Protein AF-A0A934LYJ5-F1 (afdb_monomer_lite)

pLDDT: mean 70.4, std 21.89, range [27.62, 96.44]

Foldseek 3Di:
DDPDDDDPQPDCPDPVCVPVDDDDDDPCVVDVVCVVVVVVVLVVCCVPPVVSVVVVVVCCCVVQNLHDADPDDDDCVVVVDDPVVRVVVVCVVRVVVSVVSVVVVPPDDDDDDDDDPPPPPPPDDDDDDDDD

Radius of gyration: 28.4 Å; chains: 1; bounding box: 56×52×69 Å

Sequence (132 aa):
MALSGSCIGASCAKRSLSQWRTSWGDADSDTLFDLPILRDRSRDLIRNAPLATGAINTVCTNVVGTGLILQSRIDRETLGMDEVEAVCLLKSFKEPLIYSFFCHSEHIRGVYPERNERAQCKLREESVSFFY

Secondary structure (DSSP, 8-state):
---SSS-GGG-TTSTTTTT--PPP--HHHHHTTTHHHHHHHHHHHHHH-HHHHHHHHHHHHHHTTT---------HHHHT--HHHHHHHHHHHHHHHHHHHHHHH--S---PPP--S---------------

Structure (mmCIF, N/CA/C/O backbone):
data_AF-A0A934LYJ5-F1
#
_entry.id   AF-A0A934LYJ5-F1
#
loop_
_atom_site.group_PDB
_atom_site.id
_atom_site.type_symbol
_atom_site.label_atom_id
_atom_site.label_alt_id
_atom_site.label_comp_id
_atom_site.label_asym_id
_atom_site.label_entity_id
_atom_site.label_seq_id
_atom_site.pdbx_PDB_ins_code
_atom_site.Cartn_x
_atom_site.Cartn_y
_atom_site.Cartn_z
_atom_site.occupancy
_atom_site.B_iso_or_equiv
_atom_site.auth_seq_id
_atom_site.auth_comp_id
_atom_site.auth_asym_id
_atom_site.auth_atom_id
_atom_site.pdbx_PDB_model_num
ATOM 1 N N . MET A 1 1 ? 6.267 33.487 -20.530 1.00 47.72 1 MET A N 1
ATOM 2 C CA . MET A 1 1 ? 4.835 33.834 -20.622 1.00 47.72 1 MET A CA 1
ATOM 3 C C . MET A 1 1 ? 4.036 32.556 -20.802 1.00 47.72 1 MET A C 1
ATOM 5 O O . MET A 1 1 ? 4.257 31.867 -21.788 1.00 47.72 1 MET A O 1
ATOM 9 N N . ALA A 1 2 ? 3.175 32.214 -19.842 1.00 45.91 2 ALA A N 1
ATOM 10 C CA . ALA A 1 2 ? 2.151 31.189 -20.025 1.00 45.91 2 ALA A CA 1
ATOM 11 C C . ALA A 1 2 ? 0.908 31.894 -20.583 1.00 45.91 2 ALA A C 1
ATOM 13 O O . ALA A 1 2 ? 0.249 32.643 -19.868 1.00 45.91 2 ALA A O 1
ATOM 14 N N . LEU A 1 3 ? 0.654 31.724 -21.879 1.00 54.22 3 LEU A N 1
ATOM 15 C CA . LEU A 1 3 ? -0.594 32.140 -22.509 1.00 54.22 3 LEU A CA 1
ATOM 16 C C . LEU A 1 3 ? -1.606 31.009 -22.299 1.00 54.22 3 LEU A C 1
ATOM 18 O O . LEU A 1 3 ? -1.357 29.885 -22.718 1.00 54.22 3 LEU A O 1
ATOM 22 N N . SER A 1 4 ? -2.689 31.321 -21.585 1.00 60.59 4 SER A N 1
ATOM 23 C CA . SER A 1 4 ? -3.991 30.639 -21.604 1.00 60.59 4 SER A CA 1
ATOM 24 C C . SER A 1 4 ? -4.001 29.105 -21.780 1.00 60.59 4 SER A C 1
ATOM 26 O O . SER A 1 4 ? -3.980 28.584 -22.892 1.00 60.59 4 SER A O 1
ATOM 28 N N . GLY A 1 5 ? -4.213 28.388 -20.672 1.00 57.91 5 GLY A N 1
ATOM 29 C CA . GLY A 1 5 ? -5.221 27.319 -20.660 1.00 57.91 5 GLY A CA 1
ATOM 30 C C . GLY A 1 5 ? -4.803 25.863 -20.878 1.00 57.91 5 GLY A C 1
ATOM 31 O O . GLY A 1 5 ? -5.686 25.015 -20.874 1.00 57.91 5 GLY A O 1
ATOM 32 N N . SER A 1 6 ? -3.525 25.504 -21.012 1.00 63.22 6 SER A N 1
ATOM 33 C CA . SER A 1 6 ? -3.145 24.078 -21.052 1.00 63.22 6 SER A CA 1
ATOM 34 C C . SER A 1 6 ? -1.859 23.789 -20.281 1.00 63.22 6 SER A C 1
ATOM 36 O O . SER A 1 6 ? -0.937 24.604 -20.229 1.00 63.22 6 SER A O 1
ATOM 38 N N . CYS A 1 7 ? -1.834 22.647 -19.592 1.00 61.94 7 CYS A N 1
ATOM 39 C CA . CYS A 1 7 ? -0.772 22.253 -18.673 1.00 61.94 7 CYS A CA 1
ATOM 40 C C . CYS A 1 7 ? 0.619 22.335 -19.328 1.00 61.94 7 CYS A C 1
ATOM 42 O O . CYS A 1 7 ? 0.882 21.683 -20.334 1.00 61.94 7 CYS A O 1
ATOM 44 N N . ILE A 1 8 ? 1.557 23.050 -18.693 1.00 72.06 8 ILE A N 1
ATOM 45 C CA . ILE A 1 8 ? 2.960 23.173 -19.148 1.00 72.06 8 ILE A CA 1
ATOM 46 C C . ILE A 1 8 ? 3.645 21.793 -19.249 1.00 72.06 8 ILE A C 1
ATOM 48 O O . ILE A 1 8 ? 4.580 21.622 -20.030 1.00 72.06 8 ILE A O 1
ATOM 52 N N . GLY A 1 9 ? 3.163 20.809 -18.479 1.00 74.25 9 GLY A N 1
ATOM 53 C CA . GLY A 1 9 ? 3.617 19.416 -18.496 1.00 74.25 9 GLY A CA 1
ATOM 54 C C . GLY A 1 9 ? 3.234 18.620 -19.749 1.00 74.25 9 GLY A C 1
ATOM 55 O O . GLY A 1 9 ? 3.882 17.625 -20.037 1.00 74.25 9 GLY A O 1
ATOM 56 N N . ALA A 1 10 ? 2.242 19.071 -20.522 1.00 74.75 10 ALA A N 1
ATOM 57 C CA . ALA A 1 10 ? 1.827 18.431 -21.775 1.00 74.75 10 ALA A CA 1
ATOM 58 C C . ALA A 1 10 ? 2.518 19.040 -23.012 1.00 74.75 10 ALA A C 1
ATOM 60 O O . ALA A 1 10 ? 2.174 18.732 -24.151 1.00 74.75 10 ALA A O 1
ATOM 61 N N . SER A 1 11 ? 3.477 19.951 -22.815 1.00 78.38 11 SER A N 1
ATOM 62 C CA . SER A 1 11 ? 4.148 20.628 -23.922 1.00 78.38 11 SER A CA 1
ATOM 63 C C . SER A 1 11 ? 5.202 19.734 -24.574 1.00 78.38 11 SER A C 1
ATOM 65 O O . SER A 1 11 ? 6.291 19.552 -24.032 1.00 78.38 11 SER A O 1
ATOM 67 N N . CYS A 1 12 ? 4.932 19.282 -25.799 1.00 79.50 12 CYS A N 1
ATOM 68 C CA . CYS A 1 12 ? 5.912 18.565 -26.625 1.00 79.50 12 CYS A CA 1
ATOM 69 C C . CYS A 1 12 ? 7.036 19.475 -27.167 1.00 79.50 12 CYS A C 1
ATOM 71 O O . CYS A 1 12 ? 8.070 18.986 -27.617 1.00 79.50 12 CYS A O 1
ATOM 73 N N . ALA A 1 13 ? 6.849 20.800 -27.131 1.00 80.06 13 ALA A N 1
ATOM 74 C CA . ALA A 1 13 ? 7.819 21.782 -27.626 1.00 80.06 13 ALA A CA 1
ATOM 75 C C . ALA A 1 13 ? 8.866 22.187 -26.571 1.00 80.06 13 ALA A C 1
ATOM 77 O O . ALA A 1 13 ? 9.928 22.716 -26.907 1.00 80.06 13 ALA A O 1
ATOM 78 N N . LYS A 1 14 ? 8.593 21.959 -25.280 1.00 84.50 14 LYS A N 1
ATOM 79 C CA . LYS A 1 14 ? 9.506 22.330 -24.196 1.00 84.50 14 LYS A CA 1
ATOM 80 C C . LYS A 1 14 ? 10.715 21.391 -24.186 1.00 84.50 14 LYS A C 1
ATOM 82 O O . LYS A 1 14 ? 10.556 20.186 -24.047 1.00 84.50 14 LYS A O 1
ATOM 87 N N . ARG A 1 15 ? 11.939 21.935 -24.229 1.00 84.50 15 ARG A N 1
ATOM 88 C CA . ARG A 1 15 ? 13.192 21.144 -24.247 1.00 84.50 15 ARG A CA 1
ATOM 89 C C . ARG A 1 15 ? 13.297 20.111 -23.116 1.00 84.50 15 ARG A C 1
ATOM 91 O O . ARG A 1 15 ? 13.839 19.040 -23.336 1.00 84.50 15 ARG A O 1
ATOM 98 N N . SER A 1 16 ? 12.790 20.415 -21.920 1.00 87.69 16 SER A N 1
ATOM 99 C CA . SER A 1 16 ? 12.822 19.473 -20.791 1.00 87.69 16 SER A CA 1
ATOM 100 C C . SER A 1 16 ? 11.852 18.294 -20.944 1.00 87.69 16 SER A C 1
ATOM 102 O O . SER A 1 16 ? 12.002 17.305 -20.243 1.00 87.69 16 SER A O 1
ATOM 104 N N . LEU A 1 17 ? 10.843 18.414 -21.812 1.00 83.81 17 LEU A N 1
ATOM 105 C CA . LEU A 1 17 ? 9.777 17.426 -22.015 1.00 83.81 17 LEU A CA 1
ATOM 106 C C . LEU A 1 17 ? 9.765 16.858 -23.440 1.00 83.81 17 LEU A C 1
ATOM 108 O O . LEU A 1 17 ? 8.981 15.970 -23.738 1.00 83.81 17 LEU A O 1
ATOM 112 N N . SER A 1 18 ? 10.648 17.318 -24.328 1.00 85.19 18 SER A N 1
ATOM 113 C CA . SER A 1 18 ? 10.664 16.891 -25.732 1.00 85.19 18 SER A CA 1
ATOM 114 C C . SER A 1 18 ? 11.005 15.406 -25.918 1.00 85.19 18 SER A C 1
ATOM 116 O O . SER A 1 18 ? 10.641 14.817 -26.935 1.00 85.19 18 SER A O 1
ATOM 118 N N . GLN A 1 19 ? 11.681 14.802 -24.934 1.00 86.62 19 GLN A N 1
ATOM 119 C CA . GLN A 1 19 ? 11.974 13.364 -24.869 1.00 86.62 19 GLN A CA 1
ATOM 120 C C . GLN A 1 19 ? 10.958 12.578 -24.028 1.00 86.62 19 GLN A C 1
ATOM 122 O O . GLN A 1 19 ? 11.019 11.354 -23.978 1.00 86.62 19 GLN A O 1
ATOM 127 N N . TRP A 1 20 ? 10.003 13.256 -23.386 1.00 82.94 20 TRP A N 1
ATOM 128 C CA . TRP A 1 20 ? 8.919 12.621 -22.641 1.00 82.94 20 TRP A CA 1
ATOM 129 C C . TRP A 1 20 ? 7.838 12.165 -23.627 1.00 82.94 20 TRP A C 1
ATOM 131 O O . TRP A 1 20 ? 6.798 12.803 -23.788 1.00 82.94 20 TRP A O 1
ATOM 141 N N . ARG A 1 21 ? 8.121 11.088 -24.364 1.00 81.00 21 ARG A N 1
ATOM 142 C CA . ARG A 1 21 ? 7.164 10.468 -25.286 1.00 81.00 21 ARG A CA 1
ATOM 143 C C . ARG A 1 21 ? 6.526 9.262 -24.616 1.00 81.00 21 ARG A C 1
ATOM 145 O O . ARG A 1 21 ? 7.178 8.238 -24.445 1.00 81.00 21 ARG A O 1
ATOM 152 N N . THR A 1 22 ? 5.262 9.397 -24.242 1.00 82.25 22 THR A N 1
ATOM 153 C CA . THR A 1 22 ? 4.448 8.291 -23.734 1.00 82.25 22 THR A CA 1
ATOM 154 C C . THR A 1 22 ? 3.697 7.644 -24.890 1.00 82.25 22 THR A C 1
ATOM 156 O O . THR A 1 22 ? 3.255 8.333 -25.813 1.00 82.25 22 THR A O 1
ATOM 159 N N . SER A 1 23 ? 3.562 6.321 -24.853 1.00 80.69 23 SER A N 1
ATOM 160 C CA . SER A 1 23 ? 2.590 5.637 -25.703 1.00 80.69 23 SER A CA 1
ATOM 161 C C . SER A 1 23 ? 1.192 5.877 -25.139 1.00 80.69 23 SER A C 1
ATOM 163 O O . SER A 1 23 ? 1.035 6.058 -23.934 1.00 80.69 23 SER A O 1
ATOM 165 N N . TRP A 1 24 ? 0.190 5.909 -26.011 1.00 78.94 24 TRP A N 1
ATOM 166 C CA . TRP A 1 24 ? -1.211 5.911 -25.603 1.00 78.94 24 TRP A CA 1
ATOM 167 C C . TRP A 1 24 ? -1.687 4.460 -25.598 1.00 78.94 24 TRP A C 1
ATOM 169 O O . TRP A 1 24 ? -1.462 3.747 -26.578 1.00 78.94 24 TRP A O 1
ATOM 179 N N . GLY A 1 25 ? -2.309 4.026 -24.509 1.00 83.19 25 GLY A N 1
ATOM 180 C CA . GLY A 1 25 ? -2.776 2.658 -24.316 1.00 83.19 25 GLY A CA 1
ATOM 181 C C . GLY A 1 25 ? -3.829 2.593 -23.216 1.00 83.19 25 GLY A C 1
ATOM 182 O O . GLY A 1 25 ? -4.051 3.569 -22.494 1.00 83.19 25 GLY A O 1
ATOM 183 N N . ASP A 1 26 ? -4.493 1.447 -23.111 1.00 86.25 26 ASP A N 1
ATOM 184 C CA . ASP A 1 26 ? -5.376 1.155 -21.988 1.00 86.25 26 ASP A CA 1
ATOM 185 C C . ASP A 1 26 ? -4.532 0.798 -20.753 1.00 86.25 26 ASP A C 1
ATOM 187 O O . ASP A 1 26 ? -3.405 0.310 -20.865 1.00 86.25 26 ASP A O 1
ATOM 191 N N . ALA A 1 27 ? -5.078 0.992 -19.548 1.00 85.19 27 ALA A N 1
ATOM 192 C CA . ALA A 1 27 ? -4.355 0.701 -18.302 1.00 85.19 27 ALA A CA 1
ATOM 193 C C . ALA A 1 27 ? -3.835 -0.751 -18.237 1.00 85.19 27 ALA A C 1
ATOM 195 O O . ALA A 1 27 ? -2.763 -1.018 -17.685 1.00 85.19 27 ALA A O 1
ATOM 196 N N . ASP A 1 28 ? -4.577 -1.677 -18.849 1.00 86.62 28 ASP A N 1
ATOM 197 C CA . ASP A 1 28 ? -4.224 -3.089 -18.937 1.00 86.62 28 ASP A CA 1
ATOM 198 C C . ASP A 1 28 ? -3.033 -3.329 -19.872 1.00 86.62 28 ASP A C 1
ATOM 200 O O . ASP A 1 28 ? -2.114 -4.062 -19.503 1.00 86.62 28 ASP A O 1
ATOM 204 N N . SER A 1 29 ? -2.991 -2.688 -21.048 1.00 86.25 29 SER A N 1
ATOM 205 C CA . SER A 1 29 ? -1.862 -2.844 -21.976 1.00 86.25 29 SER A CA 1
ATOM 206 C C . SER A 1 29 ? -0.565 -2.276 -21.409 1.00 86.25 29 SER A C 1
ATOM 208 O O . SER A 1 29 ? 0.499 -2.811 -21.701 1.00 86.25 29 SER A O 1
ATOM 210 N N . ASP A 1 30 ? -0.650 -1.242 -20.572 1.00 85.12 30 ASP A N 1
ATOM 211 C CA . ASP A 1 30 ? 0.528 -0.619 -19.962 1.00 85.12 30 ASP A CA 1
ATOM 212 C C . ASP A 1 30 ? 1.037 -1.392 -18.737 1.00 85.12 30 ASP A C 1
ATOM 214 O O . ASP A 1 30 ? 2.228 -1.369 -18.435 1.00 85.12 30 ASP A O 1
ATOM 218 N N . THR A 1 31 ? 0.156 -2.097 -18.019 1.00 84.94 31 THR A N 1
ATOM 219 C CA . THR A 1 31 ? 0.522 -2.727 -16.740 1.00 84.94 31 THR A CA 1
ATOM 220 C C . THR A 1 31 ? 0.773 -4.227 -16.865 1.00 84.94 31 THR A C 1
ATOM 222 O O . THR A 1 31 ? 1.677 -4.747 -16.211 1.00 84.94 31 THR A O 1
ATOM 225 N N . LEU A 1 32 ? -0.015 -4.956 -17.665 1.00 90.56 32 LEU A N 1
ATOM 226 C CA . LEU A 1 32 ? -0.047 -6.424 -17.612 1.00 90.56 32 LEU A CA 1
ATOM 227 C C . LEU A 1 32 ? 1.279 -7.081 -18.009 1.00 90.56 32 LEU A C 1
ATOM 229 O O . LEU A 1 32 ? 1.662 -8.074 -17.387 1.00 90.56 32 LEU A O 1
ATOM 233 N N . PHE A 1 33 ? 1.987 -6.531 -18.998 1.00 88.19 33 PHE A N 1
ATOM 234 C CA . PHE A 1 33 ? 3.262 -7.091 -19.459 1.00 88.19 33 PHE A CA 1
ATOM 235 C C . PHE A 1 33 ? 4.374 -6.952 -18.408 1.00 88.19 33 PHE A C 1
ATOM 237 O O . PHE A 1 33 ? 5.139 -7.894 -18.196 1.00 88.19 33 PHE A O 1
ATOM 244 N N . ASP A 1 34 ? 4.418 -5.824 -17.696 1.00 90.25 34 ASP A N 1
ATOM 245 C CA . ASP A 1 34 ? 5.461 -5.518 -16.707 1.00 90.25 34 ASP A CA 1
ATOM 246 C C . ASP A 1 34 ? 5.103 -5.967 -15.281 1.00 90.25 34 ASP A C 1
ATOM 248 O O . ASP A 1 34 ? 5.966 -6.047 -14.398 1.00 90.25 34 ASP A O 1
ATOM 252 N N . LEU A 1 35 ? 3.836 -6.315 -15.041 1.00 92.62 35 LEU A N 1
ATOM 253 C CA . LEU A 1 35 ? 3.300 -6.729 -13.747 1.00 92.62 35 LEU A CA 1
ATOM 254 C C . LEU A 1 35 ? 4.125 -7.795 -12.998 1.00 92.62 35 LEU A C 1
ATOM 256 O O . LEU A 1 35 ? 4.312 -7.623 -11.787 1.00 92.62 35 LEU A O 1
ATOM 260 N N . PRO A 1 36 ? 4.621 -8.891 -13.619 1.00 94.69 36 PRO A N 1
ATOM 261 C CA . PRO A 1 36 ? 5.424 -9.873 -12.889 1.00 94.69 36 PRO A CA 1
ATOM 262 C C . PRO A 1 36 ? 6.718 -9.262 -12.334 1.00 94.69 36 PRO A C 1
ATOM 264 O O . PRO A 1 36 ? 7.047 -9.487 -11.169 1.00 94.69 36 PRO A O 1
ATOM 267 N N . ILE A 1 37 ? 7.401 -8.431 -13.125 1.00 95.31 37 ILE A N 1
ATOM 268 C CA . ILE A 1 37 ? 8.660 -7.779 -12.740 1.00 95.31 37 ILE A CA 1
ATOM 269 C C . ILE A 1 37 ? 8.405 -6.715 -11.668 1.00 95.31 37 ILE A C 1
ATOM 271 O O . ILE A 1 37 ? 9.144 -6.627 -10.687 1.00 95.31 37 ILE A O 1
ATOM 275 N N . LEU A 1 38 ? 7.339 -5.924 -11.815 1.00 94.44 38 LEU A N 1
ATOM 276 C CA . LEU A 1 38 ? 6.955 -4.912 -10.828 1.00 94.44 38 LEU A CA 1
ATOM 277 C C . LEU A 1 38 ? 6.629 -5.535 -9.467 1.00 94.44 38 LEU A C 1
ATOM 279 O O . LEU A 1 38 ? 7.040 -5.007 -8.432 1.00 94.44 38 LEU A O 1
ATOM 283 N N . ARG A 1 39 ? 5.935 -6.679 -9.450 1.00 94.75 39 ARG A N 1
ATOM 284 C CA . ARG A 1 39 ? 5.631 -7.412 -8.212 1.00 94.75 39 ARG A CA 1
ATOM 285 C C . ARG A 1 39 ? 6.882 -7.968 -7.544 1.00 94.75 39 ARG A C 1
ATOM 287 O O . ARG A 1 39 ? 6.957 -7.948 -6.318 1.00 94.75 39 ARG A O 1
ATOM 294 N N . ASP A 1 40 ? 7.843 -8.454 -8.322 1.00 96.25 40 ASP A N 1
ATOM 295 C CA . ASP A 1 40 ? 9.113 -8.943 -7.783 1.00 96.25 40 ASP A CA 1
ATOM 296 C C . ASP A 1 40 ? 9.924 -7.801 -7.150 1.00 96.25 40 ASP A C 1
ATOM 298 O O . ASP A 1 40 ? 10.269 -7.851 -5.968 1.00 96.25 40 ASP A O 1
ATOM 302 N N . ARG A 1 41 ? 10.078 -6.685 -7.875 1.00 95.94 41 ARG A N 1
ATOM 303 C CA . ARG A 1 41 ? 10.741 -5.470 -7.369 1.00 95.94 41 ARG A CA 1
ATOM 304 C C . ARG A 1 41 ? 10.045 -4.872 -6.148 1.00 95.94 41 ARG A C 1
ATOM 306 O O . ARG A 1 41 ? 10.712 -4.408 -5.231 1.00 95.94 41 ARG A O 1
ATOM 313 N N . SER A 1 42 ? 8.712 -4.888 -6.106 1.00 94.69 42 SER A N 1
ATOM 314 C CA . SER A 1 42 ? 7.952 -4.418 -4.943 1.00 94.69 42 SER A CA 1
ATOM 315 C C . SER A 1 42 ? 8.261 -5.253 -3.697 1.00 94.69 42 SER A C 1
ATOM 317 O O . SER A 1 42 ? 8.500 -4.688 -2.630 1.00 94.69 42 SER A O 1
ATOM 319 N N . ARG A 1 43 ? 8.330 -6.585 -3.824 1.00 95.12 43 ARG A N 1
ATOM 320 C CA . ARG A 1 43 ? 8.691 -7.475 -2.708 1.00 95.12 43 ARG A CA 1
ATOM 321 C C . ARG A 1 43 ? 10.126 -7.265 -2.242 1.00 95.12 43 ARG A C 1
ATOM 323 O O . ARG A 1 43 ? 10.366 -7.296 -1.036 1.00 95.12 43 ARG A O 1
ATOM 330 N N . ASP A 1 44 ? 11.048 -7.038 -3.173 1.00 96.44 44 ASP A N 1
ATOM 331 C CA . ASP A 1 44 ? 12.439 -6.719 -2.851 1.00 96.44 44 ASP A CA 1
ATOM 332 C C . ASP A 1 44 ? 12.550 -5.397 -2.071 1.00 96.44 44 ASP A C 1
ATOM 334 O O . ASP A 1 44 ? 13.143 -5.354 -0.991 1.00 96.44 44 ASP A O 1
ATOM 338 N N . LEU A 1 45 ? 11.868 -4.345 -2.538 1.00 95.50 45 LEU A N 1
ATOM 339 C CA . LEU A 1 45 ? 11.831 -3.044 -1.863 1.00 95.50 45 LEU A CA 1
ATOM 340 C C . LEU A 1 45 ? 11.277 -3.138 -0.439 1.00 95.50 45 LEU A C 1
ATOM 342 O O . LEU A 1 45 ? 11.816 -2.501 0.459 1.00 95.50 45 LEU A O 1
ATOM 346 N N . ILE A 1 46 ? 10.244 -3.951 -0.203 1.00 95.06 46 ILE A N 1
ATOM 347 C CA . ILE A 1 46 ? 9.677 -4.135 1.144 1.00 95.06 46 ILE A CA 1
ATOM 348 C C . ILE A 1 46 ? 10.703 -4.725 2.121 1.00 95.06 46 ILE A C 1
ATOM 350 O O . ILE A 1 46 ? 10.659 -4.407 3.309 1.00 95.06 46 ILE A O 1
ATOM 354 N N . ARG A 1 47 ? 11.610 -5.584 1.639 1.00 93.75 47 ARG A N 1
ATOM 355 C CA . ARG A 1 47 ? 12.630 -6.245 2.469 1.00 93.75 47 ARG A CA 1
ATOM 356 C C . ARG A 1 47 ? 13.874 -5.386 2.668 1.00 93.75 47 ARG A C 1
ATOM 358 O O . ARG A 1 47 ? 14.436 -5.393 3.758 1.00 93.75 47 ARG A O 1
ATOM 365 N N . ASN A 1 48 ? 14.291 -4.666 1.628 1.00 96.06 48 ASN A N 1
ATOM 366 C CA . ASN A 1 48 ? 15.600 -4.013 1.590 1.00 96.06 48 ASN A CA 1
ATOM 367 C C . ASN A 1 48 ? 15.542 -2.489 1.781 1.00 96.06 48 ASN A C 1
ATOM 369 O O . ASN A 1 48 ? 16.560 -1.885 2.118 1.00 96.06 48 ASN A O 1
ATOM 373 N N . ALA A 1 49 ? 14.384 -1.849 1.578 1.00 95.88 49 ALA A N 1
ATOM 374 C CA . ALA A 1 49 ? 14.236 -0.397 1.653 1.00 95.88 49 ALA A CA 1
ATOM 375 C C . ALA A 1 49 ? 13.273 0.017 2.788 1.00 95.88 49 ALA A C 1
ATOM 377 O O . ALA A 1 49 ? 12.052 -0.051 2.617 1.00 95.88 49 ALA A O 1
ATOM 378 N N . PRO A 1 50 ? 13.777 0.550 3.921 1.00 92.31 50 PRO A N 1
ATOM 379 C CA . PRO A 1 50 ? 12.935 0.891 5.074 1.00 92.31 50 PRO A CA 1
ATOM 380 C C . PRO A 1 50 ? 11.915 1.998 4.771 1.00 92.31 50 PRO A C 1
ATOM 382 O O . PRO A 1 50 ? 10.862 2.061 5.402 1.00 92.31 50 PRO A O 1
ATOM 385 N N . LEU A 1 51 ? 12.187 2.848 3.773 1.00 95.94 51 LEU A N 1
ATOM 386 C CA . LEU A 1 51 ? 11.242 3.864 3.311 1.00 95.94 51 LEU A CA 1
ATOM 387 C C . LEU A 1 51 ? 9.980 3.234 2.701 1.00 95.94 51 LEU A C 1
ATOM 389 O O . LEU A 1 51 ? 8.876 3.709 2.957 1.00 95.94 51 LEU A O 1
ATOM 393 N N . ALA A 1 52 ? 10.131 2.151 1.932 1.00 91.88 52 ALA A N 1
ATOM 394 C CA . ALA A 1 52 ? 9.002 1.440 1.339 1.00 91.88 52 ALA A CA 1
ATOM 395 C C . ALA A 1 52 ? 8.166 0.744 2.423 1.00 91.88 52 ALA A C 1
ATOM 397 O O . ALA A 1 52 ? 6.941 0.860 2.427 1.00 91.88 52 ALA A O 1
ATOM 398 N N . THR A 1 53 ? 8.824 0.096 3.389 1.00 94.19 53 THR A N 1
ATOM 399 C CA . THR A 1 53 ? 8.158 -0.526 4.542 1.00 94.19 53 THR A CA 1
ATOM 400 C C . THR A 1 53 ? 7.386 0.507 5.369 1.00 94.19 53 THR A C 1
ATOM 402 O O . THR A 1 53 ? 6.218 0.296 5.694 1.00 94.19 53 THR A O 1
ATOM 405 N N . GLY A 1 54 ? 8.005 1.655 5.669 1.00 93.44 54 GLY A N 1
ATOM 406 C CA . GLY A 1 54 ? 7.368 2.741 6.417 1.00 93.44 54 GLY A CA 1
ATOM 407 C C . GLY A 1 54 ? 6.168 3.351 5.688 1.00 93.44 54 GLY A C 1
ATOM 408 O O . GLY A 1 54 ? 5.135 3.600 6.312 1.00 93.44 54 GLY A O 1
ATOM 409 N N . ALA A 1 55 ? 6.265 3.534 4.368 1.00 94.00 55 ALA A N 1
ATOM 410 C CA . ALA A 1 55 ? 5.161 4.034 3.552 1.00 94.00 55 ALA A CA 1
ATOM 411 C C . ALA A 1 55 ? 3.950 3.087 3.581 1.00 94.00 55 ALA A C 1
ATOM 413 O O . ALA A 1 55 ? 2.828 3.540 3.802 1.00 94.00 55 ALA A O 1
ATOM 414 N N . ILE A 1 56 ? 4.175 1.775 3.433 1.00 90.81 56 ILE A N 1
ATOM 415 C CA . ILE A 1 56 ? 3.102 0.770 3.505 1.00 90.81 56 ILE A CA 1
ATOM 416 C C . ILE A 1 56 ? 2.451 0.777 4.888 1.00 90.81 56 ILE A C 1
ATOM 418 O O . ILE A 1 56 ? 1.229 0.865 4.982 1.00 90.81 56 ILE A O 1
ATOM 422 N N . ASN A 1 57 ? 3.254 0.757 5.955 1.00 90.06 57 ASN A N 1
ATOM 423 C CA . ASN A 1 57 ? 2.734 0.768 7.321 1.00 90.06 57 ASN A CA 1
ATOM 424 C C . ASN A 1 57 ? 1.898 2.019 7.602 1.00 90.06 57 ASN A C 1
ATOM 426 O O . ASN A 1 57 ? 0.825 1.902 8.177 1.00 90.06 57 ASN A O 1
ATOM 430 N N . THR A 1 58 ? 2.338 3.189 7.133 1.00 91.62 58 THR A N 1
ATOM 431 C CA . THR A 1 58 ? 1.597 4.450 7.298 1.00 91.62 58 THR A CA 1
ATOM 432 C C . THR A 1 58 ? 0.227 4.395 6.620 1.00 91.62 58 THR A C 1
ATOM 434 O O . THR A 1 58 ? -0.771 4.847 7.180 1.00 91.62 58 THR A O 1
ATOM 437 N N . VAL A 1 59 ? 0.149 3.822 5.415 1.00 88.44 59 VAL A N 1
ATOM 438 C CA . VAL A 1 59 ? -1.134 3.638 4.723 1.00 88.44 59 VAL A CA 1
ATOM 439 C C . VAL A 1 59 ? -2.007 2.642 5.483 1.00 88.44 59 VAL A C 1
ATOM 441 O O . VAL A 1 59 ? -3.172 2.936 5.733 1.00 88.44 59 VAL A O 1
ATOM 444 N N . CYS A 1 60 ? -1.461 1.502 5.911 1.00 86.00 60 CYS A N 1
ATOM 445 C CA . CYS A 1 60 ? -2.203 0.507 6.686 1.00 86.00 60 CYS A CA 1
ATOM 446 C C . CYS A 1 60 ? -2.761 1.087 7.995 1.00 86.00 60 CYS A C 1
ATOM 448 O O . CYS A 1 60 ? -3.945 0.907 8.276 1.00 86.00 60 CYS A O 1
ATOM 450 N N . THR A 1 61 ? -1.958 1.830 8.760 1.00 84.56 61 THR A N 1
ATOM 451 C CA . THR A 1 61 ? -2.401 2.435 10.025 1.00 84.56 61 THR A CA 1
ATOM 452 C C . THR A 1 61 ? -3.448 3.520 9.814 1.00 84.56 61 THR A C 1
ATOM 454 O O . THR A 1 61 ? -4.375 3.620 10.610 1.00 84.56 61 THR A O 1
ATOM 457 N N . ASN A 1 62 ? -3.336 4.312 8.745 1.00 85.75 62 ASN A N 1
ATOM 458 C CA . ASN A 1 62 ? -4.252 5.430 8.510 1.00 85.75 62 ASN A CA 1
ATOM 459 C C . ASN A 1 62 ? -5.561 4.999 7.838 1.00 85.75 62 ASN A C 1
ATOM 461 O O . ASN A 1 62 ? -6.601 5.596 8.100 1.00 85.75 62 ASN A O 1
ATOM 465 N N . VAL A 1 63 ? -5.515 3.996 6.957 1.00 79.81 63 VAL A N 1
ATOM 466 C CA . VAL A 1 63 ? -6.684 3.543 6.186 1.00 79.81 63 VAL A CA 1
ATOM 467 C C . VAL A 1 63 ? -7.467 2.468 6.932 1.00 79.81 63 VAL A C 1
ATOM 469 O O . VAL A 1 63 ? -8.691 2.536 6.976 1.00 79.81 63 VAL A O 1
ATOM 472 N N . VAL A 1 64 ? -6.788 1.473 7.511 1.00 79.19 64 VAL A N 1
ATOM 473 C CA . VAL A 1 64 ? -7.46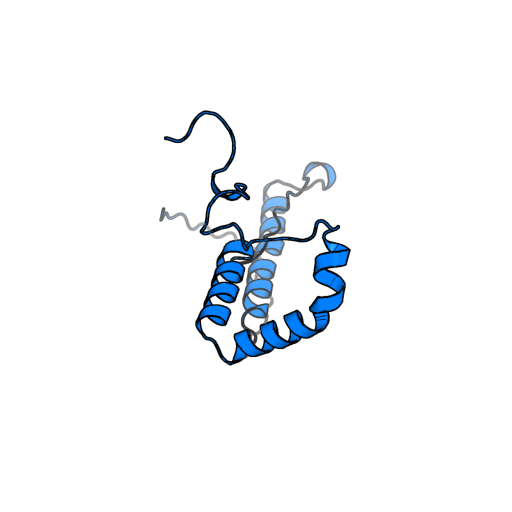3 0.376 8.228 1.00 79.19 64 VAL A CA 1
ATOM 474 C C . VAL A 1 64 ? -7.719 0.755 9.688 1.00 79.19 64 VAL A C 1
ATOM 476 O O . VAL A 1 64 ? -8.771 0.425 10.237 1.00 79.19 64 VAL A O 1
ATOM 479 N N . GLY A 1 65 ? -6.784 1.478 10.311 1.00 77.00 65 GLY A N 1
ATOM 480 C CA . GLY A 1 65 ? -6.890 1.885 11.711 1.00 77.00 65 GLY A CA 1
ATOM 481 C C . GLY A 1 65 ? -7.054 0.697 12.660 1.00 77.00 65 GLY A C 1
ATOM 482 O O . GLY A 1 65 ? -6.545 -0.396 12.418 1.00 77.00 65 GLY A O 1
ATOM 483 N N . THR A 1 66 ? -7.803 0.907 13.741 1.00 70.00 66 THR A N 1
ATOM 484 C CA . THR A 1 66 ? -8.172 -0.129 14.721 1.00 70.00 66 THR A CA 1
ATOM 485 C C . THR A 1 66 ? -9.251 -1.096 14.214 1.00 70.00 66 THR A C 1
ATOM 487 O O . THR A 1 66 ? -9.694 -1.953 14.975 1.00 70.00 66 THR A O 1
ATOM 490 N N . GLY A 1 67 ? -9.662 -0.989 12.944 1.00 68.62 67 GLY A N 1
ATOM 491 C CA . GLY A 1 67 ? -10.670 -1.833 12.306 1.00 68.62 67 GLY A CA 1
ATOM 492 C C . GLY A 1 67 ? -12.082 -1.240 12.276 1.00 68.62 67 GLY A C 1
ATOM 493 O O . GLY A 1 67 ? -12.377 -0.195 12.855 1.00 68.62 67 GLY A O 1
ATOM 494 N N . LEU A 1 68 ? -12.975 -1.929 11.561 1.00 70.75 68 LEU A N 1
ATOM 495 C CA . LEU A 1 68 ? -14.393 -1.582 11.466 1.00 70.75 68 LEU A CA 1
ATOM 496 C C . LEU A 1 68 ? -15.144 -2.143 12.677 1.00 70.75 68 LEU A C 1
ATOM 498 O O . LEU A 1 68 ? -15.139 -3.350 12.912 1.00 70.75 68 LEU A O 1
ATOM 502 N N . ILE A 1 69 ? -15.833 -1.276 13.419 1.00 71.06 69 ILE A N 1
ATOM 503 C CA . ILE A 1 69 ? -16.687 -1.685 14.539 1.00 71.06 69 ILE A CA 1
ATOM 504 C C . ILE A 1 69 ? -18.130 -1.779 14.046 1.00 71.06 69 ILE A C 1
ATOM 506 O O . ILE A 1 69 ? -18.670 -0.821 13.488 1.00 71.06 69 ILE A O 1
ATOM 510 N N . LEU A 1 70 ? -18.774 -2.923 14.285 1.00 69.44 70 LEU A N 1
ATOM 511 C CA . LEU A 1 70 ? -20.192 -3.111 13.992 1.00 69.44 70 LEU A CA 1
ATOM 512 C C . LEU A 1 70 ? -21.035 -2.128 14.825 1.00 69.44 70 LEU A C 1
ATOM 514 O O . LEU A 1 70 ? -21.106 -2.224 16.052 1.00 69.44 70 LEU A O 1
ATOM 518 N N . GLN A 1 71 ? -21.724 -1.207 14.154 1.00 75.19 71 GLN A N 1
ATOM 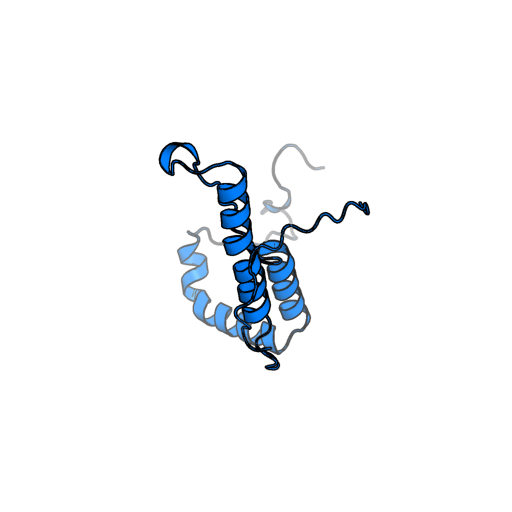519 C CA . GLN A 1 71 ? -22.769 -0.383 14.763 1.00 75.19 71 GLN A CA 1
ATOM 520 C C . GLN A 1 71 ? -24.121 -1.080 14.598 1.00 75.19 71 GLN A C 1
ATOM 522 O O . GLN A 1 71 ? -24.922 -0.714 13.741 1.00 75.19 71 GLN A O 1
ATOM 527 N N . SER A 1 72 ? -24.370 -2.118 15.398 1.00 77.81 72 SER A N 1
ATOM 528 C CA . SER A 1 72 ? -25.690 -2.747 15.450 1.00 77.81 72 SER A CA 1
ATOM 529 C C . SER A 1 72 ? -26.686 -1.866 16.205 1.00 77.81 72 SER A C 1
ATOM 531 O O . SER A 1 72 ? -26.369 -1.270 17.239 1.00 77.81 72 SER A O 1
ATOM 533 N N . ARG A 1 73 ? -27.912 -1.796 15.683 1.00 78.88 73 ARG A N 1
ATOM 534 C CA . ARG A 1 73 ? -29.090 -1.266 16.376 1.00 78.88 73 ARG A CA 1
ATOM 535 C C . ARG A 1 73 ? -30.083 -2.411 16.517 1.00 78.88 73 ARG A C 1
ATOM 537 O O . ARG A 1 73 ? -30.390 -3.061 15.523 1.00 78.88 73 ARG A O 1
ATOM 544 N N . ILE A 1 74 ? -30.529 -2.680 17.741 1.00 81.06 74 ILE A N 1
ATOM 545 C CA . ILE A 1 74 ? -31.533 -3.712 18.011 1.00 81.06 74 ILE A CA 1
ATOM 546 C C . ILE A 1 74 ? -32.916 -3.105 17.781 1.00 81.06 74 ILE A C 1
ATOM 548 O O . ILE A 1 74 ? -33.225 -2.046 18.326 1.00 81.06 74 ILE A O 1
ATOM 552 N N . ASP A 1 75 ? -33.735 -3.775 16.975 1.00 82.38 75 ASP A N 1
ATOM 553 C CA . ASP A 1 75 ? -35.130 -3.400 16.768 1.00 82.38 75 ASP A CA 1
ATOM 554 C C . ASP A 1 75 ? -36.005 -3.992 17.885 1.00 82.38 75 ASP A C 1
ATOM 556 O O . ASP A 1 75 ? -36.405 -5.155 17.854 1.00 82.38 75 ASP A O 1
ATOM 560 N N . ARG A 1 76 ? -36.268 -3.172 18.904 1.00 80.00 76 ARG A N 1
ATOM 561 C CA . ARG A 1 76 ? -37.023 -3.544 20.111 1.00 80.00 76 ARG A CA 1
ATOM 562 C C . ARG A 1 76 ? -38.484 -3.924 19.842 1.00 80.00 76 ARG A C 1
ATOM 564 O O . ARG A 1 76 ? -39.034 -4.731 20.585 1.00 80.00 76 ARG A O 1
ATOM 571 N N . GLU A 1 77 ? -39.112 -3.372 18.801 1.00 78.94 77 GLU A N 1
ATOM 572 C CA . GLU A 1 77 ? -40.549 -3.569 18.539 1.00 78.94 77 GLU A CA 1
ATOM 573 C C . GLU A 1 77 ? -40.814 -4.950 17.949 1.00 78.94 77 GLU A C 1
ATOM 575 O O . GLU A 1 77 ? -41.764 -5.627 18.336 1.00 78.94 77 GLU A O 1
ATOM 580 N N . THR A 1 78 ? -39.919 -5.404 17.072 1.00 82.12 78 THR A N 1
ATOM 581 C CA . THR A 1 78 ? -39.984 -6.755 16.498 1.00 82.12 78 THR A CA 1
ATOM 582 C C . THR A 1 78 ? -39.615 -7.841 17.504 1.00 82.12 78 THR A C 1
ATOM 584 O O . THR A 1 78 ? -40.130 -8.955 17.422 1.00 82.12 78 THR A O 1
ATOM 587 N N . LEU A 1 79 ? -38.741 -7.522 18.461 1.00 80.06 79 LEU A N 1
ATOM 588 C CA . LEU A 1 79 ? -38.239 -8.471 19.454 1.00 80.06 79 LEU A CA 1
ATOM 589 C C . LEU A 1 79 ? -39.068 -8.509 20.743 1.00 80.06 79 LEU A C 1
ATOM 591 O O . LEU A 1 79 ? -38.871 -9.417 21.547 1.00 80.06 79 LEU A O 1
ATOM 595 N N . GLY A 1 80 ? -39.986 -7.558 20.948 1.00 83.81 80 GLY A N 1
ATOM 596 C CA . GLY A 1 80 ? -40.826 -7.495 22.148 1.00 83.81 80 GLY A CA 1
ATOM 597 C C . GLY A 1 80 ? -40.030 -7.331 23.447 1.00 83.81 80 GLY A C 1
ATOM 598 O O . GLY A 1 80 ? -40.475 -7.797 24.492 1.00 83.81 80 GLY A O 1
ATOM 599 N N . MET A 1 81 ? -38.845 -6.720 23.371 1.00 82.00 81 MET A N 1
ATOM 600 C CA . MET A 1 81 ? -37.926 -6.537 24.498 1.00 82.00 81 MET A CA 1
ATOM 601 C C . MET A 1 81 ? -38.106 -5.164 25.144 1.00 82.00 81 MET A C 1
ATOM 603 O O . MET A 1 81 ? -38.403 -4.181 24.459 1.00 82.00 81 MET A O 1
ATOM 607 N N . ASP A 1 82 ? -37.860 -5.091 26.452 1.00 85.56 82 ASP A N 1
ATOM 608 C CA . ASP A 1 82 ? -37.777 -3.816 27.164 1.00 85.56 82 ASP A CA 1
ATOM 609 C C . ASP A 1 82 ? -36.472 -3.062 26.827 1.00 85.56 82 ASP A C 1
ATOM 611 O O . ASP A 1 82 ? -35.474 -3.654 26.395 1.00 85.56 82 ASP A O 1
ATOM 615 N N . GLU A 1 83 ? -36.461 -1.739 27.019 1.00 80.56 83 GLU A N 1
ATOM 616 C CA . GLU A 1 83 ? -35.320 -0.881 26.665 1.00 80.56 83 GLU A CA 1
ATOM 617 C C . GLU A 1 83 ? -34.033 -1.308 27.390 1.00 80.56 83 GLU A C 1
ATOM 619 O O . GLU A 1 83 ? -32.947 -1.324 26.798 1.00 80.56 83 GLU A O 1
ATOM 624 N N . VAL A 1 84 ? -34.156 -1.737 28.648 1.00 84.94 84 VAL A N 1
ATOM 625 C CA . VAL A 1 84 ? -33.021 -2.193 29.459 1.00 84.94 84 VAL A CA 1
ATOM 626 C C . VAL A 1 84 ? -32.431 -3.494 28.908 1.00 84.94 84 VAL A C 1
ATOM 628 O O . VAL A 1 84 ? -31.208 -3.628 28.802 1.00 84.94 84 VAL A O 1
ATOM 631 N N . GLU A 1 85 ? -33.282 -4.435 28.497 1.00 83.31 85 GLU A N 1
ATOM 632 C CA . GLU A 1 85 ? -32.857 -5.724 27.946 1.00 83.31 85 GLU A CA 1
ATOM 633 C C . GLU A 1 85 ? -32.115 -5.542 26.621 1.00 83.31 85 GLU A C 1
ATOM 635 O O . GLU A 1 85 ? -31.032 -6.105 26.438 1.00 83.31 85 GLU A O 1
ATOM 640 N N . ALA A 1 86 ? -32.628 -4.684 25.733 1.00 82.81 86 ALA A N 1
ATOM 641 C CA . ALA A 1 86 ? -31.993 -4.386 24.452 1.00 82.81 86 ALA A CA 1
ATOM 642 C C . ALA A 1 86 ? -30.595 -3.759 24.626 1.00 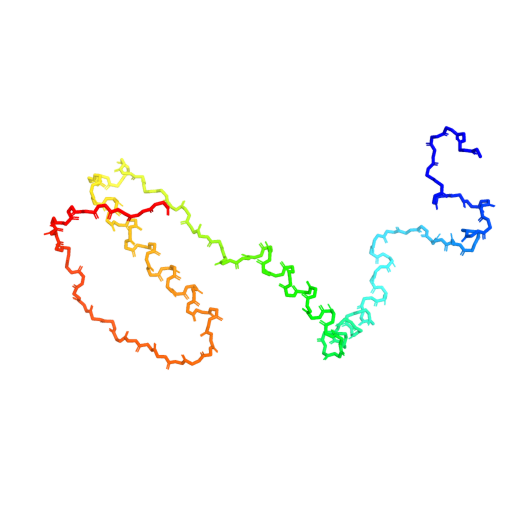82.81 86 ALA A C 1
ATOM 644 O O . ALA A 1 86 ? -29.650 -4.116 23.915 1.00 82.81 86 ALA A O 1
ATOM 645 N N . VAL A 1 87 ? -30.422 -2.857 25.598 1.00 84.12 87 VAL A N 1
ATOM 646 C CA . VAL A 1 87 ? -29.116 -2.241 25.887 1.00 84.12 87 VAL A CA 1
ATOM 647 C C . VAL A 1 87 ? -28.139 -3.257 26.485 1.00 84.12 87 VAL A C 1
ATOM 649 O O . VAL A 1 87 ? -26.969 -3.283 26.091 1.00 84.12 87 VAL A O 1
ATOM 652 N N . CYS A 1 88 ? -28.590 -4.114 27.402 1.00 83.62 88 CYS A N 1
ATOM 653 C CA . CYS A 1 88 ? -27.764 -5.186 27.963 1.00 83.62 88 CYS A CA 1
ATOM 654 C C . CYS A 1 88 ? -27.299 -6.180 26.888 1.00 83.62 88 CYS A C 1
ATOM 656 O O . CYS A 1 88 ? -26.134 -6.583 26.883 1.00 83.62 88 CYS A O 1
ATOM 658 N N . LEU A 1 89 ? -28.177 -6.516 25.944 1.00 81.38 89 LEU A N 1
ATOM 659 C CA . LEU A 1 89 ? -27.886 -7.398 24.815 1.00 81.38 89 LEU A CA 1
ATOM 660 C C . LEU A 1 89 ? -26.895 -6.744 23.828 1.00 81.38 89 LEU A C 1
ATOM 662 O O . LEU A 1 89 ? -25.946 -7.372 23.361 1.00 81.38 89 LEU A O 1
ATOM 666 N N . LEU A 1 90 ? -27.036 -5.442 23.566 1.00 82.81 90 LEU A N 1
ATOM 667 C CA . LEU A 1 90 ? -26.048 -4.697 22.777 1.00 82.81 90 LEU A CA 1
ATOM 668 C C . LEU A 1 90 ? -24.659 -4.698 23.425 1.00 82.81 90 LEU A C 1
ATOM 670 O O . LEU A 1 90 ? -23.659 -4.856 22.721 1.00 82.81 90 LEU A O 1
ATOM 674 N N . LYS A 1 91 ? -24.581 -4.518 24.749 1.00 81.12 91 LYS A N 1
ATOM 675 C CA . LYS A 1 91 ? -23.306 -4.523 25.485 1.00 81.12 91 LYS A CA 1
ATOM 676 C C . LYS A 1 91 ? -22.626 -5.889 25.426 1.00 81.12 91 LYS A C 1
ATOM 678 O O . LYS A 1 91 ? -21.440 -5.954 25.104 1.00 81.12 91 LYS A O 1
ATOM 683 N N . SER A 1 92 ? -23.386 -6.967 25.633 1.00 79.00 92 SER A N 1
ATOM 684 C CA . SER A 1 92 ? -22.847 -8.330 25.608 1.00 79.00 92 SER A CA 1
ATOM 685 C C . SER A 1 92 ? -22.299 -8.742 24.241 1.00 79.00 92 SER A C 1
ATOM 687 O O . SER A 1 92 ? -21.372 -9.543 24.193 1.00 79.00 92 SER A O 1
ATOM 689 N N . PHE A 1 93 ? -22.801 -8.185 23.134 1.00 75.44 93 PHE A N 1
ATOM 690 C CA . PHE A 1 93 ? -22.205 -8.400 21.813 1.00 75.44 93 PHE A CA 1
ATOM 691 C C . PHE A 1 93 ? -20.984 -7.514 21.538 1.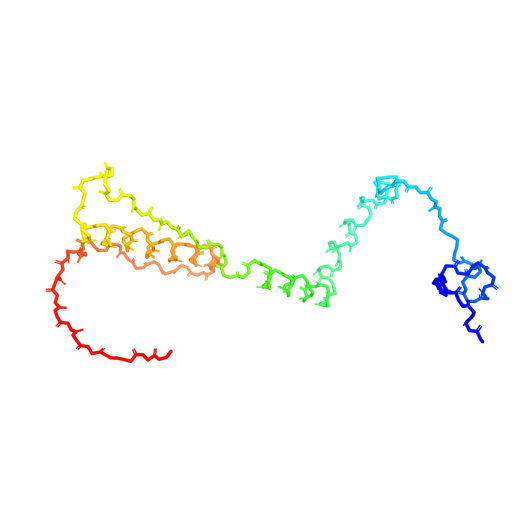00 75.44 93 PHE A C 1
ATOM 693 O O . PHE A 1 93 ? -20.035 -7.973 20.904 1.00 75.44 93 PHE A O 1
ATOM 700 N N . LYS A 1 94 ? -20.985 -6.251 21.984 1.00 72.94 94 LYS A N 1
ATOM 701 C CA . LYS A 1 94 ? -19.906 -5.298 21.669 1.00 72.94 94 LYS A CA 1
ATOM 702 C C . LYS A 1 94 ? -18.602 -5.605 22.407 1.00 72.94 94 LYS A C 1
ATOM 704 O O . LYS A 1 94 ? -17.543 -5.602 21.784 1.00 72.94 94 LYS A O 1
ATOM 709 N N . GLU A 1 95 ? -18.673 -5.882 23.704 1.00 66.94 95 GLU A N 1
ATOM 710 C CA . GLU A 1 95 ? -17.495 -6.109 24.554 1.00 66.94 95 GLU A CA 1
ATOM 711 C C . GLU A 1 95 ? -16.597 -7.278 24.092 1.00 66.94 95 GLU A C 1
ATOM 713 O O . GLU A 1 95 ? -15.390 -7.067 23.934 1.00 66.94 95 GLU A O 1
ATOM 718 N N . PRO A 1 96 ? -17.120 -8.485 23.791 1.00 64.50 96 PRO A N 1
ATOM 719 C CA . PRO A 1 96 ? -16.280 -9.593 23.344 1.00 64.50 96 PRO A CA 1
ATOM 720 C C . PRO A 1 96 ? -15.742 -9.404 21.922 1.00 64.50 96 PRO A C 1
ATOM 722 O O . PRO A 1 96 ? -14.654 -9.895 21.631 1.00 64.50 96 PRO A O 1
ATOM 725 N N . LEU A 1 97 ? -16.457 -8.690 21.042 1.00 60.19 97 LEU A N 1
ATOM 726 C CA . LEU A 1 97 ? -16.002 -8.449 19.667 1.00 60.19 97 LEU A CA 1
ATOM 727 C C . LEU A 1 97 ? -14.837 -7.457 19.609 1.00 60.19 97 LEU A C 1
ATOM 729 O O . LEU A 1 97 ? -13.906 -7.659 18.830 1.00 60.19 97 LEU A O 1
ATOM 733 N N . ILE A 1 98 ? -14.849 -6.425 20.458 1.00 60.69 98 ILE A N 1
ATOM 734 C CA . ILE A 1 98 ? -13.709 -5.507 20.595 1.00 60.69 98 ILE A CA 1
ATOM 735 C C . ILE A 1 98 ? -12.485 -6.284 21.088 1.00 60.69 98 ILE A C 1
ATOM 737 O O . ILE A 1 98 ? -11.404 -6.170 20.509 1.00 60.69 98 ILE A O 1
ATOM 741 N N . TYR A 1 99 ? -12.667 -7.122 22.112 1.00 51.88 99 TYR A N 1
ATOM 742 C CA . TYR A 1 99 ? -11.574 -7.896 22.690 1.00 51.88 99 TYR A CA 1
ATOM 743 C C . TYR A 1 99 ? -11.024 -8.952 21.718 1.00 51.88 99 TYR A C 1
ATOM 745 O O . TYR A 1 99 ? -9.810 -9.043 21.562 1.00 51.88 99 TYR A O 1
ATOM 753 N N . SER A 1 100 ? -11.867 -9.706 20.997 1.00 56.31 100 SER A N 1
ATOM 754 C CA . SER A 1 100 ? -11.381 -10.718 20.045 1.00 56.31 100 SER A CA 1
ATOM 755 C C . SER A 1 100 ? -10.674 -10.102 18.841 1.00 56.31 100 SER A C 1
ATOM 757 O O . SER A 1 100 ? -9.686 -10.663 18.374 1.00 56.31 100 SER A O 1
ATOM 759 N N . PHE A 1 101 ? -11.163 -8.968 18.330 1.00 53.50 101 PHE A N 1
ATOM 760 C CA . PHE A 1 101 ? -10.549 -8.289 17.189 1.00 53.50 101 PHE A CA 1
ATOM 761 C C . PHE A 1 101 ? -9.186 -7.693 17.563 1.00 53.50 101 PHE A C 1
ATOM 763 O O . PHE A 1 101 ? -8.208 -7.903 16.845 1.00 53.50 101 PHE A O 1
ATOM 770 N N . PHE A 1 102 ? -9.092 -7.051 18.733 1.00 47.84 102 PHE A N 1
ATOM 771 C CA . PHE A 1 102 ? -7.821 -6.567 19.277 1.00 47.84 102 PHE A CA 1
ATOM 772 C C . PHE A 1 102 ? -6.840 -7.729 19.527 1.00 47.84 102 PHE A C 1
ATOM 774 O O . PHE A 1 102 ? -5.694 -7.689 19.079 1.00 47.84 102 PHE A O 1
ATOM 781 N N . CYS A 1 103 ? -7.314 -8.828 20.120 1.00 44.00 103 CYS A N 1
ATOM 782 C CA . CYS A 1 103 ? -6.487 -9.993 20.444 1.00 44.00 103 CYS A CA 1
ATOM 783 C C . CYS A 1 103 ? -6.037 -10.793 19.199 1.00 44.00 103 CYS A C 1
ATOM 785 O O . CYS A 1 103 ? -4.986 -11.426 19.227 1.00 44.00 103 CYS A O 1
ATOM 787 N N . HIS A 1 104 ? -6.760 -10.729 18.070 1.00 41.06 104 HIS A N 1
ATOM 788 C CA . HIS A 1 104 ? -6.306 -11.337 16.806 1.00 41.06 104 HIS A CA 1
ATOM 789 C C . HIS A 1 104 ? -5.241 -10.509 16.072 1.00 41.06 104 HIS A C 1
ATOM 791 O O . HIS A 1 104 ? -4.475 -11.072 15.290 1.00 41.06 104 HIS A O 1
ATOM 797 N N . SER A 1 105 ? -5.168 -9.195 16.320 1.00 42.09 105 SER A N 1
ATOM 798 C CA . SER A 1 105 ? -4.067 -8.364 15.810 1.00 42.09 105 SER A CA 1
ATOM 799 C C . SER A 1 105 ? -2.768 -8.539 16.607 1.00 42.09 105 SER A C 1
ATOM 801 O O . SER A 1 105 ? -1.683 -8.382 16.050 1.00 42.09 105 SER A O 1
ATOM 803 N N . GLU A 1 106 ? -2.861 -8.969 17.869 1.00 42.16 106 GLU A N 1
ATOM 804 C CA . GLU A 1 106 ? -1.718 -9.290 18.729 1.00 42.16 106 GLU A CA 1
ATOM 805 C C . GLU A 1 106 ? -1.476 -10.805 18.817 1.00 42.16 106 GLU A C 1
ATOM 807 O O . GLU A 1 106 ? -1.452 -11.407 19.888 1.00 42.16 106 GLU A O 1
ATOM 812 N N . HIS A 1 107 ? -1.218 -11.456 17.680 1.00 38.03 107 HIS A N 1
ATOM 813 C CA . HIS A 1 107 ? -0.701 -12.831 17.664 1.00 38.03 107 HIS A CA 1
ATOM 814 C C . HIS A 1 107 ? 0.804 -12.882 18.009 1.00 38.03 107 HIS A C 1
ATOM 816 O O . HIS A 1 107 ? 1.594 -13.527 17.324 1.00 38.03 107 HIS A O 1
ATOM 822 N N . ILE A 1 108 ? 1.229 -12.178 19.064 1.00 37.69 108 ILE A N 1
ATOM 823 C CA . ILE A 1 108 ? 2.535 -12.351 19.708 1.00 37.69 108 ILE A CA 1
ATOM 824 C C . ILE A 1 108 ? 2.316 -12.330 21.227 1.00 37.69 108 ILE A C 1
ATOM 826 O O . ILE A 1 108 ? 2.190 -11.274 21.831 1.00 37.69 108 ILE A O 1
ATOM 830 N N . ARG A 1 109 ? 2.401 -13.533 21.815 1.00 33.16 109 ARG A N 1
ATOM 831 C CA . ARG A 1 109 ? 2.444 -13.898 23.250 1.00 33.16 109 ARG A CA 1
ATOM 832 C C . ARG A 1 109 ? 1.093 -14.149 23.915 1.00 33.16 109 ARG A C 1
ATOM 834 O O . ARG A 1 109 ? 0.410 -13.259 24.398 1.00 33.16 109 ARG A O 1
ATOM 841 N N . GLY A 1 110 ? 0.791 -15.443 24.006 1.00 34.16 110 GLY A N 1
ATOM 842 C CA . GLY A 1 110 ? -0.333 -15.983 24.747 1.00 34.16 110 GLY A CA 1
ATOM 843 C C . GLY A 1 110 ? -0.281 -15.664 26.236 1.00 34.16 110 GLY A C 1
ATOM 844 O O . GLY A 1 110 ? 0.608 -16.123 26.948 1.00 34.16 110 GLY A O 1
ATOM 845 N N . VAL A 1 111 ? -1.306 -14.950 26.688 1.00 38.34 111 VAL A N 1
ATOM 846 C CA . VAL A 1 111 ? -1.821 -14.989 28.055 1.00 38.34 111 VAL A CA 1
ATOM 847 C C . VAL A 1 111 ? -3.337 -14.813 27.943 1.00 38.34 111 VAL A C 1
ATOM 849 O O . VAL A 1 111 ? -3.838 -13.695 27.916 1.00 38.34 111 VAL A O 1
ATOM 852 N N . TYR A 1 112 ? -4.074 -15.918 27.829 1.00 39.34 112 TYR A N 1
ATOM 853 C CA . TYR A 1 112 ? -5.528 -15.902 28.000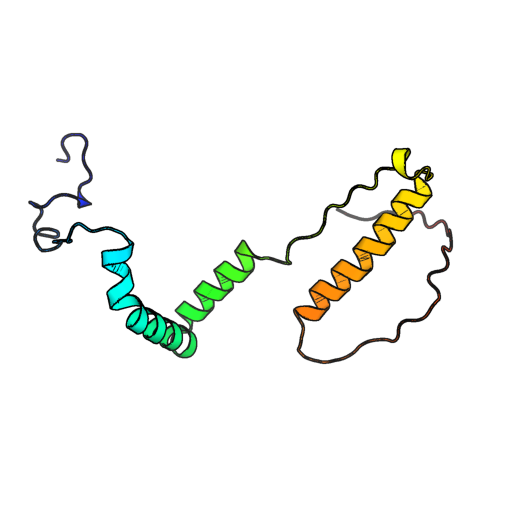 1.00 39.34 112 TYR A CA 1
ATOM 854 C C . TYR A 1 112 ? -5.839 -16.107 29.490 1.00 39.34 112 TYR A C 1
ATOM 856 O O . TYR A 1 112 ? -5.434 -17.137 30.032 1.00 39.34 112 TYR A O 1
ATOM 864 N N . PRO A 1 113 ? -6.538 -15.191 30.183 1.00 39.72 113 PRO A N 1
ATOM 865 C CA . PRO A 1 113 ? -7.187 -15.529 31.440 1.00 39.72 113 PRO A CA 1
ATOM 866 C C . PRO A 1 113 ? -8.529 -16.228 31.167 1.00 39.72 113 PRO A C 1
ATOM 868 O O . PRO A 1 113 ? -9.335 -15.785 30.350 1.00 39.72 113 PRO A O 1
ATOM 871 N N . GLU A 1 114 ? -8.733 -17.346 31.860 1.00 39.03 114 GLU A N 1
ATOM 872 C CA . GLU A 1 114 ? -9.876 -18.254 31.752 1.00 39.03 114 GLU A CA 1
ATOM 873 C C . GLU A 1 114 ? -11.235 -17.558 31.942 1.00 39.03 114 GLU A C 1
ATOM 875 O O . GLU A 1 114 ? -11.451 -16.736 32.839 1.00 39.03 114 GLU A O 1
ATOM 880 N N . ARG A 1 115 ? -12.174 -17.948 31.077 1.00 40.22 115 ARG A N 1
ATOM 881 C CA . ARG A 1 115 ? -13.559 -17.482 30.967 1.00 40.22 115 ARG A CA 1
ATOM 882 C C . ARG A 1 115 ? -14.372 -17.893 32.202 1.00 40.22 115 ARG A C 1
ATOM 884 O O . ARG A 1 115 ? -15.011 -18.938 32.200 1.00 40.22 115 ARG A O 1
ATOM 891 N N . ASN A 1 116 ? -14.368 -17.075 33.254 1.00 32.81 116 ASN A N 1
ATOM 892 C CA . ASN A 1 116 ? -15.162 -17.343 34.458 1.00 32.81 116 ASN A CA 1
ATOM 893 C C . ASN A 1 116 ? -16.630 -16.891 34.302 1.00 32.81 116 ASN A C 1
ATOM 895 O O . ASN A 1 116 ? -16.930 -15.716 34.086 1.00 32.81 116 ASN A O 1
ATOM 899 N N . GLU A 1 117 ? -17.543 -17.850 34.458 1.00 34.81 117 GLU A N 1
ATOM 900 C CA . GLU A 1 117 ? -19.002 -17.821 34.249 1.00 34.81 117 GLU A CA 1
ATOM 901 C C . GLU A 1 117 ? -19.809 -16.945 35.241 1.00 34.81 117 GLU A C 1
ATOM 903 O O . GLU A 1 117 ? -20.860 -17.348 35.739 1.00 34.81 117 GLU A O 1
ATOM 908 N N . ARG A 1 118 ? -19.359 -15.730 35.580 1.00 31.64 118 ARG A N 1
ATOM 909 C CA . ARG A 1 118 ? -20.028 -14.894 36.605 1.00 31.64 118 ARG A CA 1
ATOM 910 C C . ARG A 1 118 ? -20.253 -13.431 36.229 1.00 31.64 118 ARG A C 1
ATOM 912 O O . ARG A 1 118 ? -20.250 -12.571 37.102 1.00 31.64 118 ARG A O 1
ATOM 919 N N . ALA A 1 119 ? -20.585 -13.142 34.975 1.00 35.84 119 ALA A N 1
ATOM 920 C CA . ALA A 1 119 ? -21.278 -11.893 34.645 1.00 35.84 119 ALA A CA 1
ATOM 921 C C . ALA A 1 119 ? -22.795 -12.055 34.870 1.00 35.84 119 ALA A C 1
ATOM 923 O O . ALA A 1 119 ? -23.611 -11.835 33.979 1.00 35.84 119 ALA A O 1
ATOM 924 N N . GLN A 1 120 ? -23.182 -12.486 36.077 1.00 32.09 120 GLN A N 1
ATOM 925 C CA . GLN A 1 120 ? -24.532 -12.220 36.556 1.00 32.09 120 GLN A CA 1
ATOM 926 C C . GLN A 1 120 ? -24.667 -10.706 36.641 1.00 32.09 120 GLN A C 1
ATOM 928 O O . GLN A 1 120 ? -23.840 -10.042 37.265 1.00 32.09 120 GLN A O 1
ATOM 933 N N . CYS A 1 121 ? -25.704 -10.197 35.989 1.00 27.66 121 CYS A N 1
ATOM 934 C CA . CYS A 1 121 ? -26.146 -8.817 36.016 1.00 27.66 121 CYS A CA 1
ATOM 935 C C . CYS A 1 121 ? -26.342 -8.365 37.477 1.00 27.66 121 CYS A C 1
ATOM 937 O O . CYS A 1 121 ? -27.421 -8.491 38.051 1.00 27.66 121 CYS A O 1
ATOM 939 N N . LYS A 1 122 ? -25.272 -7.901 38.128 1.00 28.83 122 LYS A N 1
ATOM 940 C CA . LYS A 1 122 ? -25.353 -7.199 39.405 1.00 28.83 122 LYS A CA 1
ATOM 941 C C . LYS A 1 122 ? -25.558 -5.737 39.071 1.00 28.83 122 LYS A C 1
ATOM 943 O O . LYS A 1 122 ? -24.607 -4.994 38.857 1.00 28.83 122 LYS A O 1
ATOM 948 N N . LEU A 1 123 ? -26.833 -5.365 39.036 1.00 34.97 123 LEU A N 1
ATOM 949 C CA . LEU A 1 123 ? -27.285 -4.024 39.366 1.00 34.97 123 LEU A CA 1
ATOM 950 C C . LEU A 1 123 ? -26.574 -3.606 40.659 1.00 34.97 123 LEU A C 1
ATOM 952 O O . LEU A 1 123 ? -26.902 -4.083 41.748 1.00 34.97 123 LEU A O 1
ATOM 956 N N . ARG A 1 124 ? -25.547 -2.773 40.530 1.00 27.62 124 ARG A N 1
ATOM 957 C CA . ARG A 1 124 ? -25.004 -2.015 41.643 1.00 27.62 124 ARG A CA 1
ATOM 958 C C . ARG A 1 124 ? -24.792 -0.596 41.163 1.00 27.62 124 ARG A C 1
ATOM 960 O O . ARG A 1 124 ? -23.997 -0.333 40.269 1.00 27.62 124 ARG A O 1
ATOM 967 N N . GLU A 1 125 ? -25.614 0.261 41.742 1.00 39.31 125 GLU A N 1
ATOM 968 C CA . GLU A 1 125 ? -25.501 1.703 41.764 1.00 39.31 125 GLU A CA 1
ATOM 969 C C . GLU A 1 125 ? -24.061 2.095 42.103 1.00 39.31 125 GLU A C 1
ATOM 971 O O . GLU A 1 125 ? -23.642 2.007 43.253 1.00 39.31 125 GLU A O 1
ATOM 976 N N . GLU A 1 126 ? -23.310 2.541 41.107 1.00 31.45 126 GLU A N 1
ATOM 977 C CA . GLU A 1 126 ? -22.199 3.456 41.328 1.00 31.45 126 GLU A CA 1
ATOM 978 C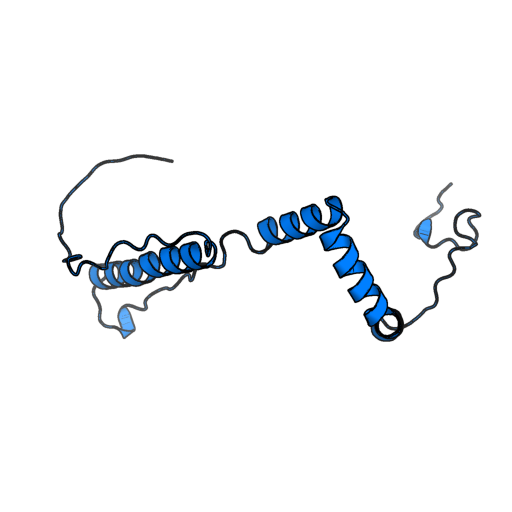 C . GLU A 1 126 ? -22.384 4.621 40.362 1.00 31.45 126 GLU A C 1
ATOM 980 O O . GLU A 1 126 ? -21.915 4.654 39.227 1.00 31.45 126 GLU A O 1
ATOM 985 N N . SER A 1 127 ? -23.156 5.594 40.841 1.00 38.66 127 SER A N 1
ATOM 986 C CA . SER A 1 127 ? -22.901 6.997 40.559 1.00 38.66 127 SER A CA 1
ATOM 987 C C . SER A 1 127 ? -21.407 7.256 40.751 1.00 38.66 127 SER A C 1
ATOM 989 O O . SER A 1 127 ? -20.905 6.960 41.830 1.00 38.66 127 SER A O 1
ATOM 991 N N . VAL A 1 128 ? -20.724 7.800 39.741 1.00 35.56 128 VAL A N 1
ATOM 992 C CA . VAL A 1 128 ? -19.738 8.899 39.821 1.00 35.56 128 VAL A CA 1
ATOM 993 C C . VAL A 1 128 ? -19.022 9.005 38.465 1.00 35.56 128 VAL A C 1
ATOM 995 O O . VAL A 1 128 ? -18.331 8.096 38.030 1.00 35.56 128 VAL A O 1
ATOM 998 N N . SER A 1 129 ? -19.284 10.139 37.813 1.00 28.95 129 SER A N 1
ATOM 999 C CA . SER A 1 129 ? -18.398 11.078 37.106 1.00 28.95 129 SER A CA 1
ATOM 1000 C C . SER A 1 129 ? -17.008 10.668 36.582 1.00 28.95 129 SER A C 1
ATOM 1002 O O . SER A 1 129 ? -16.312 9.862 37.179 1.00 28.95 129 SER A O 1
ATOM 1004 N N . PHE A 1 130 ? -16.567 11.473 35.595 1.00 28.11 130 PHE A N 1
ATOM 1005 C CA . PHE A 1 130 ? -15.238 11.613 34.954 1.00 28.11 130 PHE A CA 1
ATOM 1006 C C . PHE A 1 130 ? -15.034 10.751 33.694 1.00 28.11 130 PHE A C 1
ATOM 1008 O O . PHE A 1 130 ? -15.248 9.552 33.730 1.00 28.11 130 PHE A O 1
ATOM 1015 N N . PHE A 1 131 ? -14.591 11.269 32.547 1.00 28.27 131 PHE A N 1
ATOM 1016 C CA . PHE A 1 131 ? -14.146 12.606 32.135 1.00 28.27 131 PHE A CA 1
ATOM 1017 C C . PHE A 1 131 ? -14.202 12.657 30.593 1.00 28.27 131 PHE A C 1
ATOM 1019 O O . PHE A 1 131 ? -14.406 11.622 29.965 1.00 28.27 131 PHE A O 1
ATOM 1026 N N . TYR A 1 132 ? -14.048 13.868 30.055 1.00 38.69 132 TYR A N 1
ATOM 1027 C CA . TYR A 1 132 ? -13.822 14.247 28.650 1.00 38.69 132 TYR A CA 1
ATOM 1028 C C . TYR A 1 132 ? -13.307 13.162 27.690 1.00 38.69 132 TYR A C 1
ATOM 1030 O O . TYR A 1 132 ? -12.303 12.500 28.038 1.00 38.69 132 TYR A O 1
#